Protein AF-B8M3C9-F1 (afdb_monomer_lite)

Organism: Talaromyces stipitatus (strain ATCC 10500 / CBS 375.48 / QM 6759 / NRRL 1006) (NCBI:txid441959)

Foldseek 3Di:
DDDDDDDPPPPPPPDPVVDDVVVVLVVLVPDALLVLVVQLPPDPSSVVRRDNALVSVVVNQVVCVVQVHDHDPDPQQDRHDPVSNCDPVVVVVSVCVVVQQQFDDDDPGTDRGGDGGPDPPVDDPVRVVVVVVVVVVVVVVVVVVVVVVVVVVVVVVVVD

pLDDT: mean 78.45, std 16.68, range [39.38, 96.88]

Radius of gyration: 28.76 Å; chains: 1; bounding box: 36×75×92 Å

Sequence (160 aa):
MDSTNSNPNTRHELTLMNLPTELHIHIASYLDYPDALALKHTNRHFYAIVYTGVYLKVSWLLSRFEHKLECPRNEDCSLRTDASFCNKTVRKIMERRRRHLECRPGDGGCTVVLGASCRKEVVPRWLRKELRGWRDEVLIYGLLLVFWTLVWHAVRMYVR

Structure (mmCIF, N/CA/C/O backbone):
data_AF-B8M3C9-F1
#
_entry.id   AF-B8M3C9-F1
#
loop_
_atom_site.group_PDB
_atom_site.id
_atom_site.type_symbol
_atom_site.label_atom_id
_atom_site.label_alt_id
_atom_site.label_comp_id
_atom_site.label_asym_id
_atom_site.label_entity_id
_atom_site.label_seq_id
_atom_site.pdbx_PDB_ins_code
_atom_site.Cartn_x
_atom_site.Cartn_y
_atom_site.Cartn_z
_atom_site.occupancy
_atom_site.B_iso_or_equiv
_atom_site.auth_seq_id
_atom_site.auth_comp_id
_atom_site.auth_asym_id
_atom_site.auth_atom_id
_atom_site.pdbx_PDB_model_num
ATOM 1 N N . MET A 1 1 ? 10.771 -57.191 -20.243 1.00 43.97 1 MET A N 1
ATOM 2 C CA . MET A 1 1 ? 10.283 -57.152 -18.854 1.00 43.97 1 MET A CA 1
ATOM 3 C C . MET A 1 1 ? 11.010 -56.011 -18.182 1.00 43.97 1 MET A C 1
ATOM 5 O O . MET A 1 1 ? 12.170 -56.184 -17.864 1.00 43.97 1 MET A O 1
ATOM 9 N N . ASP A 1 2 ? 10.366 -54.854 -18.078 1.00 39.38 2 ASP A N 1
ATOM 10 C CA . ASP A 1 2 ? 10.610 -53.924 -16.978 1.00 39.38 2 ASP A CA 1
ATOM 11 C C . ASP A 1 2 ? 9.305 -53.176 -16.733 1.00 39.38 2 ASP A C 1
ATOM 13 O O . ASP A 1 2 ? 8.687 -52.618 -17.642 1.00 39.38 2 ASP A O 1
ATOM 17 N N . SER A 1 3 ? 8.817 -53.354 -15.515 1.00 43.28 3 SER A N 1
ATOM 18 C CA . SER A 1 3 ? 7.442 -53.128 -15.109 1.00 43.28 3 SER A CA 1
ATOM 19 C C . SER A 1 3 ? 7.212 -51.668 -14.728 1.00 43.28 3 SER A C 1
ATOM 21 O O . SER A 1 3 ? 8.024 -51.028 -14.068 1.00 43.28 3 SER A O 1
ATOM 23 N N . THR A 1 4 ? 6.048 -51.170 -15.128 1.00 60.47 4 THR A N 1
ATOM 24 C CA . THR A 1 4 ? 5.436 -49.887 -14.776 1.00 60.47 4 THR A CA 1
ATOM 25 C C . THR A 1 4 ? 5.486 -49.569 -13.279 1.00 60.47 4 THR A C 1
ATOM 27 O O . THR A 1 4 ? 5.003 -50.367 -12.476 1.00 60.47 4 THR A O 1
ATOM 30 N N . ASN A 1 5 ? 5.919 -48.360 -12.906 1.00 52.34 5 ASN A N 1
ATOM 31 C CA . ASN A 1 5 ? 5.491 -47.752 -11.642 1.00 52.34 5 ASN A CA 1
ATOM 32 C C . ASN A 1 5 ? 5.444 -46.213 -11.715 1.00 52.34 5 ASN A C 1
ATOM 34 O O . ASN A 1 5 ? 6.245 -45.516 -11.098 1.00 52.34 5 ASN A O 1
ATOM 38 N N . SER A 1 6 ? 4.506 -45.664 -12.491 1.00 51.84 6 SER A N 1
ATOM 39 C CA . SER A 1 6 ? 4.130 -44.247 -12.405 1.00 51.84 6 SER A CA 1
ATOM 40 C C . SER A 1 6 ? 2.789 -44.136 -11.679 1.00 51.84 6 SER A C 1
ATOM 42 O O . SER A 1 6 ? 1.722 -44.279 -12.275 1.00 51.84 6 SER A O 1
ATOM 44 N N . ASN A 1 7 ? 2.864 -43.932 -10.367 1.00 56.38 7 ASN A N 1
ATOM 45 C CA . ASN A 1 7 ? 1.734 -43.648 -9.487 1.00 56.38 7 ASN A CA 1
ATOM 46 C C . ASN A 1 7 ? 0.954 -42.407 -9.997 1.00 56.38 7 ASN A C 1
ATOM 48 O O . ASN A 1 7 ? 1.551 -41.333 -10.078 1.00 56.38 7 ASN A O 1
ATOM 52 N N . PRO A 1 8 ? -0.347 -42.495 -10.339 1.00 57.09 8 PRO A N 1
ATOM 53 C CA . PRO A 1 8 ? -1.080 -41.418 -11.017 1.00 57.09 8 PRO A CA 1
ATOM 54 C C . PRO A 1 8 ? -1.602 -40.313 -10.075 1.00 57.09 8 PRO A C 1
ATOM 56 O O . PRO A 1 8 ? -2.573 -39.636 -10.402 1.00 57.09 8 PRO A O 1
ATOM 59 N N . ASN A 1 9 ? -0.996 -40.112 -8.899 1.00 55.47 9 ASN A N 1
ATOM 60 C CA . ASN A 1 9 ? -1.501 -39.173 -7.888 1.00 55.47 9 ASN A CA 1
ATOM 61 C C . ASN A 1 9 ? -0.503 -38.077 -7.477 1.00 55.47 9 ASN A C 1
ATOM 63 O O . ASN A 1 9 ? -0.477 -37.641 -6.329 1.00 55.47 9 ASN A O 1
ATOM 67 N N . THR A 1 10 ? 0.311 -37.590 -8.409 1.00 59.38 10 THR A N 1
ATOM 68 C CA . THR A 1 10 ? 0.948 -36.275 -8.278 1.00 59.38 10 THR A CA 1
ATOM 69 C C . THR A 1 10 ? -0.007 -35.228 -8.836 1.00 59.38 10 THR A C 1
ATOM 71 O O . THR A 1 10 ? 0.068 -34.835 -9.998 1.00 59.38 10 THR A O 1
ATOM 74 N N . ARG A 1 11 ? -0.937 -34.751 -7.999 1.00 62.34 11 ARG A N 1
ATOM 75 C CA . ARG A 1 11 ? -1.561 -33.447 -8.246 1.00 62.34 11 ARG A CA 1
ATOM 76 C C . ARG A 1 11 ? -0.414 -32.446 -8.271 1.00 62.34 11 ARG A C 1
ATOM 78 O O . ARG A 1 11 ? 0.135 -32.138 -7.218 1.00 62.34 11 ARG A O 1
ATOM 85 N N . HIS A 1 12 ? 0.004 -32.011 -9.457 1.00 65.25 12 HIS A N 1
ATOM 86 C CA . HIS A 1 12 ? 0.940 -30.904 -9.572 1.00 65.25 12 HIS A CA 1
ATOM 87 C C . HIS A 1 12 ? 0.336 -29.745 -8.781 1.00 65.25 12 HIS A C 1
ATOM 89 O O . HIS A 1 12 ? -0.722 -29.235 -9.149 1.00 65.25 12 HIS A O 1
ATOM 95 N N . GLU A 1 13 ? 0.960 -29.383 -7.661 1.00 74.50 13 GLU A N 1
ATOM 96 C CA . GLU A 1 13 ? 0.559 -28.206 -6.908 1.00 74.50 13 GLU A CA 1
ATOM 97 C C . GLU A 1 13 ? 0.738 -27.008 -7.839 1.00 74.50 13 GLU A C 1
ATOM 99 O O . GLU A 1 13 ? 1.852 -26.588 -8.166 1.00 74.50 13 GLU A O 1
ATOM 104 N N . LEU A 1 14 ? -0.384 -26.510 -8.354 1.00 82.69 14 LEU A N 1
ATOM 105 C CA . LEU A 1 14 ? -0.446 -25.322 -9.187 1.00 82.69 14 LEU A CA 1
ATOM 106 C C . LEU A 1 14 ? -0.131 -24.124 -8.293 1.00 82.69 14 LEU A C 1
ATOM 108 O O . LEU A 1 14 ? -1.016 -23.507 -7.705 1.00 82.69 14 LEU A O 1
ATOM 112 N N . THR A 1 15 ? 1.156 -23.836 -8.139 1.00 87.25 15 THR A N 1
ATOM 113 C CA . THR A 1 15 ? 1.622 -22.645 -7.434 1.00 87.25 15 THR A CA 1
ATOM 114 C C . THR A 1 15 ? 1.663 -21.459 -8.386 1.00 87.25 15 THR A C 1
ATOM 116 O O . THR A 1 15 ? 1.887 -21.621 -9.586 1.00 87.25 15 THR A O 1
ATOM 119 N N 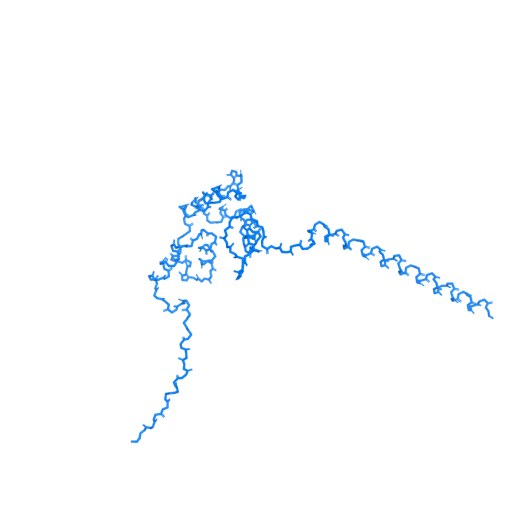. LEU A 1 16 ? 1.500 -20.249 -7.840 1.00 90.00 16 LEU A N 1
ATOM 120 C CA . LEU A 1 16 ? 1.619 -19.010 -8.612 1.00 90.00 16 LEU A CA 1
ATOM 121 C C . LEU A 1 16 ? 2.938 -18.972 -9.400 1.00 90.00 16 LEU A C 1
ATOM 123 O O . LEU A 1 16 ? 2.941 -18.618 -10.566 1.00 90.00 16 LEU A O 1
ATOM 127 N N . MET A 1 17 ? 4.033 -19.437 -8.795 1.00 92.44 17 MET A N 1
ATOM 128 C CA . MET A 1 17 ? 5.374 -19.416 -9.390 1.00 92.44 17 MET A CA 1
ATOM 129 C C . MET A 1 17 ? 5.537 -20.322 -10.617 1.00 92.44 17 MET A C 1
ATOM 131 O O . MET A 1 17 ? 6.493 -20.135 -11.366 1.00 92.44 17 MET A O 1
ATOM 135 N N . ASN A 1 18 ? 4.626 -21.274 -10.839 1.00 91.75 18 ASN A N 1
ATOM 136 C CA . ASN A 1 18 ? 4.640 -22.126 -12.029 1.00 91.75 18 ASN A CA 1
ATOM 137 C C . ASN A 1 18 ? 4.066 -21.413 -13.266 1.00 91.75 18 ASN A C 1
ATOM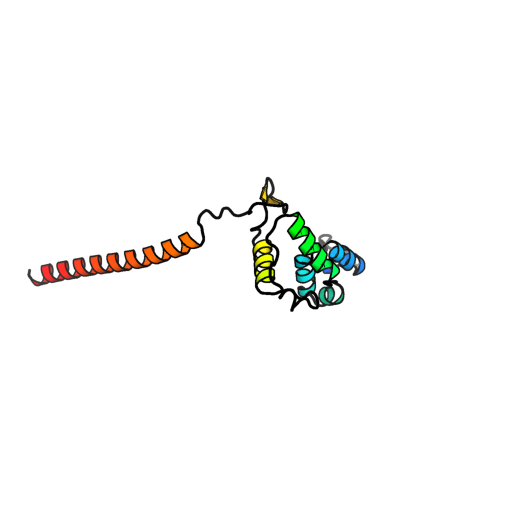 139 O O . ASN A 1 18 ? 4.151 -21.952 -14.369 1.00 91.75 18 ASN A O 1
ATOM 143 N N . LEU A 1 19 ? 3.470 -20.223 -13.105 1.00 92.81 19 LEU A N 1
ATOM 144 C CA . LEU A 1 19 ? 2.979 -19.437 -14.230 1.00 92.81 19 LEU A CA 1
ATOM 145 C C . LEU A 1 19 ? 4.143 -18.757 -14.977 1.00 92.81 19 LEU A C 1
ATOM 147 O O . LEU A 1 19 ? 5.124 -18.325 -14.365 1.00 92.81 19 LEU A O 1
ATOM 151 N N . PRO A 1 20 ? 4.033 -18.592 -16.306 1.00 94.81 20 PRO A N 1
ATOM 152 C CA . PRO A 1 20 ? 4.972 -17.782 -17.068 1.00 94.81 20 PRO A CA 1
ATOM 153 C C . PRO A 1 20 ? 4.953 -16.317 -16.613 1.00 94.81 20 PRO A C 1
ATOM 155 O O . PRO A 1 20 ? 3.941 -15.783 -16.153 1.00 94.81 20 PRO A O 1
ATOM 158 N N . THR A 1 21 ? 6.085 -15.633 -16.791 1.00 95.31 21 THR A N 1
ATOM 159 C CA . THR A 1 21 ? 6.269 -14.224 -16.405 1.00 95.31 21 THR A CA 1
ATOM 160 C C . THR A 1 21 ? 5.243 -13.285 -17.040 1.00 95.31 21 THR A C 1
ATOM 162 O O . THR A 1 21 ? 4.834 -12.324 -16.396 1.00 95.31 21 THR A O 1
ATOM 165 N N . GLU A 1 22 ? 4.766 -13.570 -18.252 1.00 96.88 22 GLU A N 1
ATOM 166 C CA . GLU A 1 22 ? 3.707 -12.777 -18.890 1.00 96.88 22 GLU A CA 1
ATOM 167 C C . GLU A 1 22 ? 2.414 -12.782 -18.075 1.00 96.88 22 GLU A C 1
ATOM 169 O O . GLU A 1 22 ? 1.823 -11.727 -17.849 1.00 96.88 22 GLU A O 1
ATOM 174 N N . LEU A 1 23 ? 2.016 -13.944 -17.548 1.00 96.00 23 LEU A N 1
ATOM 175 C CA . LEU A 1 23 ? 0.842 -14.032 -16.685 1.00 96.00 23 LEU A CA 1
ATOM 176 C C . LEU A 1 23 ? 1.088 -13.349 -15.341 1.00 96.00 23 LEU A C 1
ATOM 178 O O . LEU A 1 23 ? 0.179 -12.723 -14.810 1.00 96.00 23 LEU A O 1
ATOM 182 N N . HIS A 1 24 ? 2.310 -13.391 -14.810 1.00 96.12 24 HIS A N 1
ATOM 183 C CA . HIS A 1 24 ? 2.657 -12.617 -13.618 1.00 96.12 24 HIS A CA 1
ATOM 184 C C . HIS A 1 24 ? 2.507 -11.105 -13.829 1.00 96.12 24 HIS A C 1
ATOM 186 O O . HIS A 1 24 ? 1.951 -10.421 -12.970 1.00 96.12 24 HIS A O 1
ATOM 192 N N . ILE A 1 25 ? 2.976 -10.587 -14.968 1.00 95.69 25 ILE A N 1
ATOM 193 C CA . ILE A 1 25 ? 2.840 -9.170 -15.337 1.00 95.69 25 ILE A CA 1
ATOM 194 C C . ILE A 1 25 ? 1.365 -8.819 -15.530 1.00 95.69 25 ILE A C 1
ATOM 196 O O . ILE A 1 25 ? 0.904 -7.800 -15.019 1.00 95.69 25 ILE A O 1
ATOM 200 N N . HIS A 1 26 ? 0.621 -9.686 -16.217 1.00 96.12 26 HIS A N 1
ATOM 201 C CA . HIS A 1 26 ? -0.807 -9.513 -16.426 1.00 96.12 26 HIS A CA 1
ATOM 202 C C . HIS A 1 26 ? -1.559 -9.485 -15.095 1.00 96.12 26 HIS A C 1
ATOM 204 O O . HIS A 1 26 ? -2.335 -8.578 -14.869 1.00 96.12 26 HIS A O 1
ATOM 210 N N . ILE A 1 27 ? -1.297 -10.403 -14.162 1.00 95.25 27 ILE A N 1
ATOM 211 C CA . ILE A 1 27 ? -1.918 -10.380 -12.827 1.00 95.25 27 ILE A CA 1
ATOM 212 C C . ILE A 1 27 ? -1.571 -9.082 -12.090 1.00 95.25 27 ILE A C 1
ATOM 214 O O . ILE A 1 27 ? -2.450 -8.455 -11.503 1.00 95.25 27 ILE A O 1
ATOM 218 N N . ALA A 1 28 ? -0.306 -8.655 -12.141 1.00 95.31 28 ALA A N 1
ATOM 219 C CA . ALA A 1 28 ? 0.146 -7.445 -11.467 1.00 95.31 28 ALA A CA 1
ATOM 220 C C . ALA A 1 28 ? -0.522 -6.163 -11.996 1.00 95.31 28 ALA A C 1
ATOM 222 O O . ALA A 1 28 ? -0.660 -5.211 -11.230 1.00 95.31 28 ALA A O 1
ATOM 223 N N . SER A 1 29 ? -0.961 -6.126 -13.261 1.00 94.00 29 SER A N 1
ATOM 224 C CA . SER A 1 29 ? -1.615 -4.945 -13.843 1.00 94.00 29 SER A CA 1
ATOM 225 C C . SER A 1 29 ? -3.035 -4.701 -13.319 1.00 94.00 29 SER A C 1
ATOM 227 O O . SER A 1 29 ? -3.504 -3.566 -13.369 1.00 94.00 29 SER A O 1
ATOM 229 N N . TYR A 1 30 ? -3.698 -5.724 -12.768 1.00 94.44 30 TYR A N 1
ATOM 230 C CA . TYR A 1 30 ? -5.027 -5.598 -12.152 1.00 94.44 30 TYR A CA 1
ATOM 231 C C . TYR A 1 30 ? -4.981 -5.235 -10.664 1.00 94.44 30 TYR A C 1
ATOM 233 O O . TYR A 1 30 ? -6.030 -5.060 -10.046 1.00 94.44 30 TYR A O 1
ATOM 241 N N . LEU A 1 31 ? -3.794 -5.162 -10.057 1.00 93.56 31 LEU A N 1
ATOM 242 C CA . LEU A 1 31 ? -3.664 -4.898 -8.628 1.00 93.56 31 LEU A CA 1
ATOM 243 C C . LEU A 1 31 ? -3.624 -3.399 -8.340 1.00 93.56 31 LEU A C 1
ATOM 245 O O . LEU A 1 31 ? -2.804 -2.674 -8.897 1.00 93.56 31 LEU A O 1
ATOM 249 N N . ASP A 1 32 ? -4.428 -2.956 -7.372 1.00 91.62 32 ASP A N 1
ATOM 250 C CA . ASP A 1 32 ? -4.301 -1.618 -6.795 1.00 91.62 32 ASP A CA 1
ATOM 251 C C . ASP A 1 32 ? -2.917 -1.432 -6.149 1.00 91.62 32 ASP A C 1
ATOM 253 O O . ASP A 1 32 ? -2.302 -2.384 -5.660 1.00 91.62 32 ASP A O 1
ATOM 257 N N . TYR A 1 33 ? -2.470 -0.178 -6.020 1.00 93.56 33 TYR A N 1
ATOM 258 C CA . TYR A 1 33 ? -1.198 0.179 -5.377 1.00 93.56 33 TYR A CA 1
ATOM 259 C C . TYR A 1 33 ? -0.830 -0.623 -4.109 1.00 93.56 33 TYR A C 1
ATOM 261 O O . TYR A 1 33 ? 0.279 -1.162 -4.068 1.00 93.56 33 TYR A O 1
ATOM 269 N N . PRO A 1 34 ? -1.681 -0.723 -3.064 1.00 92.25 34 PRO A N 1
ATOM 270 C CA . PRO A 1 34 ? -1.321 -1.450 -1.849 1.00 92.25 34 PRO A CA 1
ATOM 271 C C . PRO A 1 34 ? -1.057 -2.942 -2.080 1.00 92.25 34 PRO A C 1
ATOM 273 O O . PRO A 1 34 ? -0.183 -3.503 -1.417 1.00 92.25 34 PRO A O 1
ATOM 276 N N . ASP A 1 35 ? -1.781 -3.563 -3.008 1.00 92.25 35 ASP A N 1
ATOM 277 C CA . ASP A 1 35 ? -1.707 -4.998 -3.279 1.00 92.25 35 ASP A CA 1
ATOM 278 C C . ASP A 1 35 ? -0.546 -5.301 -4.240 1.00 92.25 35 ASP A C 1
ATOM 280 O O . ASP A 1 35 ? 0.222 -6.235 -4.010 1.00 92.25 35 ASP A O 1
ATOM 284 N N . ALA A 1 36 ? -0.316 -4.435 -5.232 1.00 95.25 36 ALA A N 1
ATOM 285 C CA . ALA A 1 36 ? 0.868 -4.478 -6.087 1.00 95.25 36 ALA A CA 1
ATOM 286 C C . ALA A 1 36 ? 2.160 -4.282 -5.276 1.00 95.25 36 ALA A C 1
ATOM 288 O O . ALA A 1 36 ? 3.125 -5.027 -5.444 1.00 95.25 36 ALA A O 1
ATOM 289 N N . LEU A 1 37 ? 2.181 -3.324 -4.341 1.00 95.06 37 LEU A N 1
ATOM 290 C CA . LEU A 1 37 ? 3.326 -3.117 -3.453 1.00 95.06 37 LEU A CA 1
ATOM 291 C C . LEU A 1 37 ? 3.559 -4.327 -2.541 1.00 95.06 37 LEU A C 1
ATOM 293 O O . LEU A 1 37 ? 4.707 -4.708 -2.316 1.00 95.06 37 LEU A O 1
ATOM 297 N N . ALA A 1 38 ? 2.493 -4.951 -2.033 1.00 93.75 38 ALA A N 1
ATOM 298 C CA . ALA A 1 38 ? 2.615 -6.183 -1.264 1.00 93.75 38 ALA A CA 1
ATOM 299 C C . ALA A 1 38 ? 3.234 -7.301 -2.115 1.00 93.75 38 ALA A C 1
ATOM 301 O O . ALA A 1 38 ? 4.230 -7.882 -1.688 1.00 93.75 38 ALA A O 1
ATOM 302 N N . LEU A 1 39 ? 2.717 -7.534 -3.332 1.00 94.75 39 LEU A N 1
ATOM 303 C CA . LEU A 1 39 ? 3.234 -8.536 -4.270 1.00 94.75 39 LEU A CA 1
ATOM 304 C C . LEU A 1 39 ? 4.717 -8.305 -4.580 1.00 94.75 39 LEU A C 1
ATOM 306 O O . LEU A 1 39 ? 5.521 -9.231 -4.471 1.00 94.75 39 LEU A O 1
ATOM 310 N N . LYS A 1 40 ? 5.093 -7.055 -4.869 1.00 95.38 40 LYS A N 1
ATOM 311 C CA . LYS A 1 40 ? 6.477 -6.631 -5.117 1.00 95.38 40 LYS A CA 1
ATOM 312 C C . LYS A 1 40 ? 7.430 -7.039 -3.987 1.00 95.38 40 LYS A C 1
ATOM 314 O O . LYS A 1 40 ? 8.565 -7.415 -4.254 1.00 95.38 40 LYS A O 1
ATOM 319 N N . HIS A 1 41 ? 6.977 -6.998 -2.733 1.00 94.69 41 HIS A N 1
ATOM 320 C CA . HIS A 1 41 ? 7.784 -7.346 -1.560 1.00 94.69 41 HIS A CA 1
ATOM 321 C C . HIS A 1 41 ? 7.696 -8.821 -1.126 1.00 94.69 41 HIS A C 1
ATOM 323 O O . HIS A 1 41 ? 8.317 -9.183 -0.129 1.00 94.69 41 HIS A O 1
ATOM 329 N N . THR A 1 42 ? 6.976 -9.685 -1.850 1.00 94.44 42 THR A N 1
ATOM 330 C CA . THR A 1 42 ? 6.903 -11.124 -1.517 1.00 94.44 42 THR A CA 1
ATOM 331 C C . THR A 1 42 ? 8.128 -11.919 -1.972 1.00 94.44 42 THR A C 1
ATOM 333 O O . THR A 1 42 ? 8.578 -12.814 -1.263 1.00 94.44 42 THR A O 1
ATOM 336 N N . ASN A 1 43 ? 8.670 -11.611 -3.154 1.00 93.75 43 ASN A N 1
ATOM 337 C CA . ASN A 1 43 ? 9.772 -12.340 -3.783 1.00 93.75 43 ASN A CA 1
ATOM 338 C C . ASN A 1 43 ? 10.587 -11.391 -4.678 1.00 93.75 43 ASN A C 1
ATOM 340 O O . ASN A 1 43 ? 10.046 -10.454 -5.262 1.00 93.75 43 ASN A O 1
ATOM 344 N N . ARG A 1 44 ? 11.879 -11.682 -4.854 1.00 95.69 44 ARG A N 1
ATOM 345 C CA . ARG A 1 44 ? 12.786 -11.005 -5.788 1.00 95.69 44 ARG A CA 1
ATOM 346 C C . ARG A 1 44 ? 12.268 -10.984 -7.230 1.00 95.69 44 ARG A C 1
ATOM 348 O O . ARG A 1 44 ? 12.468 -9.980 -7.904 1.00 95.69 44 ARG A O 1
ATOM 355 N N . HIS A 1 45 ? 11.614 -12.056 -7.694 1.00 95.56 45 HIS A N 1
ATOM 356 C CA . HIS A 1 45 ? 11.013 -12.103 -9.038 1.00 95.56 45 HIS A CA 1
ATOM 357 C C . HIS A 1 45 ? 9.990 -10.977 -9.222 1.00 95.56 45 HIS A C 1
ATOM 359 O O . HIS A 1 45 ? 10.160 -10.113 -10.078 1.00 95.56 45 HIS A O 1
ATOM 365 N N . PHE A 1 46 ? 8.992 -10.917 -8.336 1.00 96.62 46 PHE A N 1
ATOM 366 C CA . PHE A 1 46 ? 7.978 -9.862 -8.342 1.00 96.62 46 PHE A CA 1
ATOM 367 C C . PHE A 1 46 ? 8.566 -8.477 -8.080 1.00 96.62 46 PHE A C 1
ATOM 369 O O . PHE A 1 46 ? 8.107 -7.504 -8.670 1.00 96.62 46 PHE A O 1
ATOM 376 N N . TYR A 1 47 ? 9.616 -8.377 -7.264 1.00 95.62 47 TYR A N 1
ATOM 377 C CA . TYR A 1 47 ? 10.301 -7.109 -7.030 1.00 95.62 47 TYR A CA 1
ATOM 378 C C . TYR A 1 47 ? 10.826 -6.470 -8.325 1.00 95.62 47 TYR A C 1
ATOM 380 O O . TYR A 1 47 ? 10.800 -5.246 -8.457 1.00 95.62 47 TYR A O 1
ATOM 388 N N . ALA A 1 48 ? 11.290 -7.292 -9.273 1.00 95.31 48 ALA A N 1
ATOM 389 C CA . ALA A 1 48 ? 11.846 -6.832 -10.542 1.00 95.31 48 ALA A CA 1
ATOM 390 C C . ALA A 1 48 ? 10.777 -6.484 -11.591 1.00 95.31 48 ALA A C 1
ATOM 392 O O . ALA A 1 48 ? 10.999 -5.580 -12.392 1.00 95.31 48 ALA A O 1
ATOM 393 N N . ILE A 1 49 ? 9.636 -7.185 -11.597 1.00 95.81 49 ILE A N 1
ATOM 394 C CA . ILE A 1 49 ? 8.623 -7.051 -12.661 1.00 95.81 49 ILE A CA 1
ATOM 395 C C . ILE A 1 49 ? 7.414 -6.188 -12.278 1.00 95.81 49 ILE A C 1
ATOM 397 O O . ILE A 1 49 ? 6.754 -5.642 -13.158 1.00 95.81 49 ILE A O 1
ATOM 401 N N . VAL A 1 50 ? 7.086 -6.065 -10.987 1.00 95.88 50 VAL A N 1
ATOM 402 C CA . VAL A 1 50 ? 5.870 -5.364 -10.551 1.00 95.88 50 VAL A CA 1
ATOM 403 C C . VAL A 1 50 ? 6.097 -3.855 -10.541 1.00 95.88 50 VAL A C 1
ATOM 405 O O . VAL A 1 50 ? 6.946 -3.328 -9.817 1.00 95.88 50 VAL A O 1
ATOM 408 N N . TYR A 1 51 ? 5.278 -3.144 -11.313 1.00 92.81 51 TYR A N 1
ATOM 409 C CA . TYR A 1 51 ? 5.322 -1.691 -11.407 1.00 92.81 51 TYR A CA 1
ATOM 410 C C . TYR A 1 51 ? 4.458 -1.023 -10.327 1.00 92.81 51 TYR A C 1
ATOM 412 O O . TYR A 1 51 ? 3.240 -1.159 -10.308 1.00 92.81 51 TYR A O 1
ATOM 420 N N . THR A 1 52 ? 5.088 -0.234 -9.455 1.00 93.75 52 THR A N 1
ATOM 421 C CA . THR A 1 52 ? 4.434 0.565 -8.396 1.00 93.75 52 THR A CA 1
ATOM 422 C C . THR A 1 52 ? 4.657 2.066 -8.599 1.00 93.75 52 THR A C 1
ATOM 424 O O . THR A 1 52 ? 4.905 2.821 -7.658 1.00 93.75 52 THR A O 1
ATOM 427 N N . GLY A 1 53 ? 4.635 2.524 -9.851 1.00 92.00 53 GLY A N 1
ATOM 428 C CA . GLY A 1 53 ? 4.916 3.921 -10.170 1.00 92.00 53 GLY A CA 1
ATOM 429 C C . GLY A 1 53 ? 3.788 4.897 -9.828 1.00 92.00 53 GLY A C 1
ATOM 430 O O . GLY A 1 53 ? 2.778 4.562 -9.207 1.00 92.00 53 GLY A O 1
ATOM 431 N N . VAL A 1 54 ? 3.978 6.146 -10.257 1.00 92.50 54 VAL A N 1
ATOM 432 C CA . VAL A 1 54 ? 3.103 7.282 -9.921 1.00 92.50 54 VAL A CA 1
ATOM 433 C C . VAL A 1 54 ? 1.658 7.051 -10.363 1.00 92.50 54 VAL A C 1
ATOM 435 O O . VAL A 1 54 ? 0.746 7.324 -9.589 1.00 92.50 54 VAL A O 1
ATOM 438 N N . TYR A 1 55 ? 1.444 6.500 -11.561 1.00 92.19 55 TYR A N 1
ATOM 439 C CA . TYR A 1 55 ? 0.101 6.243 -12.088 1.00 92.19 55 TYR A CA 1
ATOM 440 C C . TYR A 1 55 ? -0.736 5.366 -11.146 1.00 92.19 55 TYR A C 1
ATOM 442 O O . TYR A 1 55 ? -1.890 5.679 -10.854 1.00 92.19 55 TYR A O 1
ATOM 450 N N . LEU A 1 56 ? -0.129 4.311 -10.597 1.00 94.00 56 LEU A N 1
ATOM 451 C CA . LEU A 1 56 ? -0.813 3.391 -9.693 1.00 94.00 56 LEU A CA 1
ATOM 452 C C . LEU A 1 56 ? -1.138 4.048 -8.341 1.00 94.00 56 LEU A C 1
ATOM 454 O O . LEU A 1 56 ? -2.198 3.826 -7.764 1.00 94.00 56 LEU A O 1
ATOM 458 N N . LYS A 1 57 ? -0.246 4.915 -7.848 1.00 93.25 57 LYS A N 1
ATOM 459 C CA . LYS A 1 57 ? -0.466 5.696 -6.619 1.00 93.25 57 LYS A CA 1
ATOM 460 C C . LYS A 1 57 ? -1.615 6.686 -6.780 1.00 93.25 57 LYS A C 1
ATOM 462 O O . LYS A 1 57 ? -2.461 6.791 -5.898 1.00 93.25 57 LYS A O 1
ATOM 467 N N . VAL A 1 58 ? -1.638 7.408 -7.900 1.00 91.81 58 VAL A N 1
ATOM 468 C CA . VAL A 1 58 ? -2.656 8.424 -8.190 1.00 91.81 58 VAL A CA 1
ATOM 469 C C . VAL A 1 58 ? -4.017 7.778 -8.426 1.00 91.81 58 VAL A C 1
ATOM 471 O O . VAL A 1 58 ? -4.984 8.202 -7.804 1.00 91.81 58 VAL A O 1
ATOM 474 N N . SER A 1 59 ? -4.096 6.727 -9.247 1.00 92.75 59 SER A N 1
ATOM 475 C CA . SER A 1 59 ? -5.347 5.981 -9.469 1.00 92.75 59 SER A CA 1
ATOM 476 C C . SER A 1 59 ? -5.917 5.418 -8.166 1.00 92.75 59 SER A C 1
ATOM 478 O O . SER A 1 59 ? -7.111 5.555 -7.908 1.00 92.75 59 SER A O 1
ATOM 480 N N . TRP A 1 60 ? -5.068 4.890 -7.280 1.00 91.06 60 TRP A N 1
ATOM 481 C CA . TRP A 1 60 ? -5.493 4.451 -5.952 1.00 91.06 60 TRP A CA 1
ATOM 482 C C . TRP A 1 60 ? -6.044 5.597 -5.086 1.00 91.06 60 TRP A C 1
ATOM 484 O O . TRP A 1 60 ? -7.077 5.434 -4.435 1.00 91.06 60 TRP A O 1
ATOM 494 N N . LEU A 1 61 ? -5.391 6.766 -5.074 1.00 90.62 61 LEU A N 1
ATOM 495 C CA . LEU A 1 61 ? -5.879 7.941 -4.339 1.00 90.62 61 LEU A CA 1
ATOM 496 C C . LEU A 1 61 ? -7.206 8.471 -4.899 1.00 90.62 61 LEU A C 1
ATOM 498 O O . LEU A 1 61 ? -8.098 8.795 -4.116 1.00 90.62 61 LEU A O 1
ATOM 502 N N . LEU A 1 62 ? -7.341 8.526 -6.227 1.00 90.62 62 LEU A N 1
ATOM 503 C CA . LEU A 1 62 ? -8.573 8.920 -6.914 1.00 90.62 62 LEU A CA 1
ATOM 504 C C . LEU A 1 62 ? -9.717 7.972 -6.562 1.00 90.62 62 LEU A C 1
ATOM 506 O O . LEU A 1 62 ? -10.748 8.428 -6.077 1.00 90.62 62 LEU A O 1
ATOM 510 N N . SER A 1 63 ? -9.486 6.662 -6.675 1.00 88.75 63 SER A N 1
ATOM 511 C CA . SER A 1 63 ? -10.455 5.646 -6.265 1.00 88.75 63 SER A CA 1
ATOM 512 C C . SER A 1 63 ? -10.880 5.849 -4.810 1.00 88.75 63 SER A C 1
ATOM 514 O O . SER A 1 63 ? -12.068 5.852 -4.511 1.00 88.75 63 SER A O 1
ATOM 516 N N . ARG A 1 64 ? -9.957 6.108 -3.873 1.00 86.38 64 ARG A N 1
ATOM 517 C CA . ARG A 1 64 ? -10.342 6.389 -2.474 1.00 86.38 64 ARG A CA 1
ATOM 518 C C . ARG A 1 64 ? -11.202 7.645 -2.320 1.00 86.38 64 ARG A C 1
ATOM 520 O O . ARG A 1 64 ? -12.108 7.637 -1.484 1.00 86.38 64 ARG A O 1
ATOM 527 N N . PHE A 1 65 ? -10.923 8.692 -3.092 1.00 86.62 65 PHE A N 1
ATOM 528 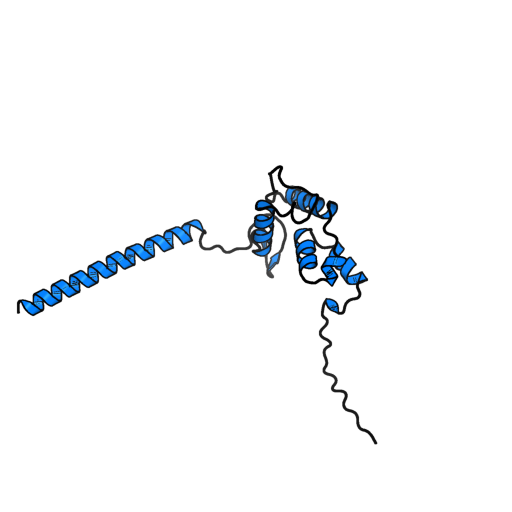C CA . PHE A 1 65 ? -11.678 9.941 -3.063 1.00 86.62 65 PHE A CA 1
ATOM 529 C C . PHE A 1 65 ? -13.103 9.759 -3.596 1.00 86.62 65 PHE A C 1
ATOM 531 O O . PHE A 1 65 ? -14.060 10.128 -2.912 1.00 86.62 65 PHE A O 1
ATOM 538 N N . GLU A 1 66 ? -13.250 9.122 -4.760 1.00 86.50 66 GLU A N 1
ATOM 539 C CA . GLU A 1 66 ? -14.549 8.734 -5.333 1.00 86.50 66 GLU A CA 1
ATOM 540 C C . GLU A 1 66 ? -15.357 7.913 -4.333 1.00 86.50 66 GLU A C 1
ATOM 542 O O . GLU A 1 66 ? -16.559 8.108 -4.139 1.00 86.50 66 GLU A O 1
ATOM 547 N N . HIS A 1 67 ? -14.646 7.045 -3.620 1.00 79.88 67 HIS A N 1
ATOM 548 C CA . HIS A 1 67 ? -15.226 6.154 -2.652 1.00 79.88 67 HIS A CA 1
ATOM 549 C C . HIS A 1 67 ? -15.511 6.774 -1.271 1.00 79.88 67 HIS A C 1
ATOM 551 O O . HIS A 1 67 ? -15.915 6.070 -0.343 1.00 79.88 67 HIS A O 1
ATOM 557 N N . LYS A 1 68 ? -15.322 8.090 -1.103 1.00 82.81 68 LYS A N 1
ATOM 558 C CA . LYS A 1 68 ? -15.509 8.812 0.173 1.00 82.81 68 LYS A CA 1
ATOM 559 C C . LYS A 1 68 ? -14.776 8.150 1.351 1.00 82.81 68 LYS A C 1
ATOM 561 O O . LYS A 1 68 ? -15.209 8.241 2.501 1.00 82.81 68 LYS A O 1
ATOM 566 N N . LEU A 1 69 ? -13.670 7.465 1.066 1.00 82.69 69 LEU A N 1
ATOM 567 C CA . LEU A 1 69 ? -12.801 6.880 2.077 1.00 82.69 69 LEU A CA 1
ATOM 568 C C . LEU A 1 69 ? -11.838 7.949 2.599 1.00 82.69 69 LEU A C 1
ATOM 570 O O . LEU A 1 69 ? -11.626 8.991 1.985 1.00 82.69 69 LEU A O 1
ATOM 574 N N . GLU A 1 70 ? -11.211 7.684 3.744 1.00 79.56 70 GLU A N 1
ATOM 575 C CA . GLU A 1 70 ? -10.191 8.594 4.262 1.00 79.56 70 GLU A CA 1
ATOM 576 C C . GLU A 1 70 ? -8.997 8.647 3.299 1.00 79.56 70 GLU A C 1
ATOM 578 O O . GLU A 1 70 ? -8.334 7.626 3.061 1.00 79.56 70 GLU A O 1
ATOM 583 N N . CYS A 1 71 ? -8.736 9.840 2.765 1.00 80.44 71 CYS A N 1
ATOM 584 C CA . CYS A 1 71 ? -7.575 10.149 1.942 1.00 80.44 71 CYS A CA 1
ATOM 585 C C . CYS A 1 71 ? -6.468 10.786 2.799 1.00 80.44 71 CYS A C 1
ATOM 587 O O . CYS A 1 71 ? -6.766 11.560 3.714 1.00 80.44 71 CYS A O 1
ATOM 589 N N . PRO A 1 72 ? -5.185 10.488 2.526 1.00 81.50 72 PRO A N 1
ATOM 590 C CA . PRO A 1 72 ? -4.077 11.161 3.192 1.00 81.50 72 PRO A CA 1
ATOM 591 C C . PRO A 1 72 ? -4.130 12.663 2.869 1.00 81.50 72 PRO A C 1
ATOM 593 O O . PRO A 1 72 ? -3.929 13.063 1.730 1.00 81.50 72 PRO A O 1
ATOM 596 N N . ARG A 1 73 ? -4.439 13.485 3.877 1.00 67.94 73 ARG A N 1
ATOM 597 C CA . ARG A 1 73 ? -4.695 14.931 3.732 1.00 67.94 73 ARG A CA 1
ATOM 598 C C . ARG A 1 73 ? -3.429 15.800 3.775 1.00 67.94 73 ARG A C 1
ATOM 600 O O . ARG A 1 73 ? -3.524 17.006 3.605 1.00 67.94 73 ARG A O 1
ATOM 607 N N . ASN A 1 74 ? -2.272 15.199 4.051 1.00 60.28 74 ASN A N 1
ATOM 608 C CA . ASN A 1 74 ? -1.032 15.923 4.329 1.00 60.28 74 ASN A CA 1
ATOM 609 C C . ASN A 1 74 ? -0.219 16.160 3.052 1.00 60.28 74 ASN A C 1
ATOM 611 O O . ASN A 1 74 ? -0.095 15.260 2.219 1.00 60.28 74 ASN A O 1
ATOM 615 N N . GLU A 1 75 ? 0.429 17.321 2.982 1.00 62.56 75 GLU A N 1
ATOM 616 C CA . GLU A 1 75 ? 1.363 17.727 1.920 1.00 62.56 75 GLU A CA 1
ATOM 617 C C . GLU A 1 75 ? 2.630 16.846 1.849 1.00 62.56 75 GLU A C 1
ATOM 619 O O . GLU A 1 75 ? 3.342 16.843 0.850 1.00 62.56 75 GLU A O 1
ATOM 624 N N . ASP A 1 76 ? 2.877 16.008 2.861 1.00 63.50 76 ASP A N 1
ATOM 625 C CA . ASP A 1 76 ? 4.061 15.139 2.949 1.00 63.50 76 ASP A CA 1
ATOM 626 C C . ASP A 1 76 ? 4.000 13.883 2.057 1.00 63.50 76 ASP A C 1
ATOM 628 O O . ASP A 1 76 ? 4.892 13.029 2.106 1.00 63.50 76 ASP A O 1
ATOM 632 N N . CYS A 1 77 ? 2.923 13.677 1.293 1.00 70.44 77 CYS A N 1
ATOM 633 C CA . CYS A 1 77 ? 2.785 12.491 0.452 1.00 70.44 77 CYS A CA 1
ATOM 634 C C . CYS A 1 77 ? 3.543 12.667 -0.871 1.00 70.44 77 CYS A C 1
ATOM 636 O O . CYS A 1 77 ? 2.984 13.060 -1.892 1.00 70.44 77 CYS A O 1
ATOM 638 N N . SER A 1 78 ? 4.842 12.356 -0.869 1.00 83.69 78 SER A N 1
ATOM 639 C CA . SER A 1 78 ? 5.638 12.407 -2.098 1.00 83.69 78 SER A CA 1
ATOM 640 C C . SER A 1 78 ? 5.423 11.156 -2.952 1.00 83.69 78 SER A C 1
ATOM 642 O O . SER A 1 78 ? 5.752 10.041 -2.541 1.00 83.69 78 SER A O 1
ATOM 644 N N . LEU A 1 79 ? 4.946 11.354 -4.184 1.00 85.69 79 LEU A N 1
ATOM 645 C CA . LEU A 1 79 ? 4.729 10.300 -5.186 1.00 85.69 79 LEU A CA 1
ATOM 646 C C . LEU A 1 79 ? 6.035 9.694 -5.737 1.00 85.69 79 LEU A C 1
ATOM 648 O O . LEU A 1 79 ? 5.994 8.679 -6.436 1.00 85.69 79 LEU A O 1
ATOM 652 N N . ARG A 1 80 ? 7.190 10.297 -5.417 1.00 84.00 80 ARG A N 1
ATOM 653 C CA . ARG A 1 80 ? 8.485 10.019 -6.055 1.00 84.00 80 ARG A CA 1
ATOM 654 C C . ARG A 1 80 ? 8.979 8.592 -5.819 1.00 84.00 80 ARG A C 1
ATOM 656 O O . ARG A 1 80 ? 9.436 7.951 -6.757 1.00 84.00 80 ARG A O 1
ATOM 663 N N . THR A 1 81 ? 8.878 8.079 -4.593 1.00 88.12 81 THR A N 1
ATOM 664 C CA . THR A 1 81 ? 9.270 6.700 -4.254 1.00 88.12 81 THR A CA 1
ATOM 665 C C . THR A 1 81 ? 8.200 6.008 -3.418 1.00 88.12 81 THR A C 1
ATOM 667 O O . THR A 1 81 ? 7.290 6.643 -2.885 1.00 88.12 81 THR A O 1
ATOM 670 N N . ASP A 1 82 ? 8.256 4.680 -3.330 1.00 89.50 82 ASP A N 1
ATOM 671 C CA . ASP A 1 82 ? 7.318 3.907 -2.499 1.00 89.50 82 ASP A CA 1
ATOM 672 C C . ASP A 1 82 ? 7.554 4.175 -1.007 1.00 89.50 82 ASP A C 1
ATOM 674 O O . ASP A 1 82 ? 6.606 4.280 -0.230 1.00 89.50 82 ASP A O 1
ATOM 678 N N . ALA A 1 83 ? 8.817 4.380 -0.617 1.00 87.94 83 ALA A N 1
ATOM 679 C CA . ALA A 1 83 ? 9.201 4.720 0.749 1.00 87.94 83 ALA A CA 1
ATOM 680 C C . ALA A 1 83 ? 8.695 6.109 1.168 1.00 87.94 83 ALA A C 1
ATOM 682 O O . ALA A 1 83 ? 8.194 6.260 2.282 1.00 87.94 83 ALA A O 1
ATOM 683 N N . SER A 1 84 ? 8.785 7.107 0.280 1.00 86.81 84 SER A N 1
ATOM 684 C CA . SER A 1 84 ? 8.285 8.458 0.558 1.00 86.81 84 SER A CA 1
ATOM 685 C C . SER A 1 84 ? 6.759 8.517 0.555 1.00 86.81 84 SER A C 1
ATOM 687 O O . SER A 1 84 ? 6.163 9.225 1.362 1.00 86.81 84 SER A O 1
ATOM 689 N N . PHE A 1 8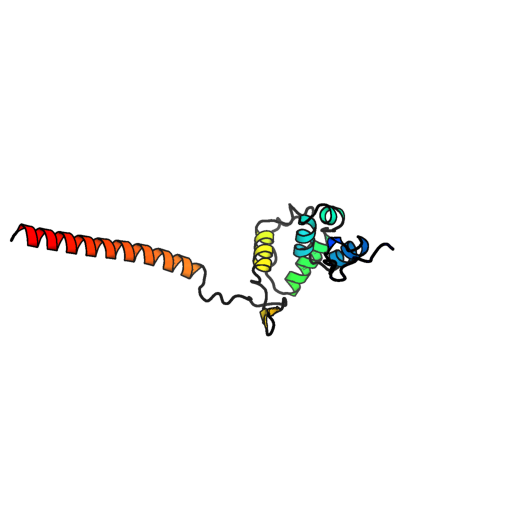5 ? 6.120 7.743 -0.324 1.00 88.81 85 PHE A N 1
ATOM 690 C CA . PHE A 1 85 ? 4.666 7.676 -0.400 1.00 88.81 85 PHE A CA 1
ATOM 691 C C . PHE A 1 85 ? 4.062 6.950 0.812 1.00 88.81 85 PHE A C 1
ATOM 693 O O . PHE A 1 85 ? 3.045 7.381 1.356 1.00 88.81 85 PHE A O 1
ATOM 700 N N . CYS A 1 86 ? 4.706 5.876 1.290 1.00 86.25 86 CYS A N 1
ATOM 701 C CA . CYS A 1 86 ? 4.271 5.079 2.443 1.00 86.25 86 CYS A CA 1
ATOM 702 C C . CYS A 1 86 ? 4.587 5.753 3.798 1.00 86.25 86 CYS A C 1
ATOM 704 O O . CYS A 1 86 ? 5.299 5.219 4.663 1.00 86.25 86 CYS A O 1
ATOM 706 N N . ASN A 1 87 ? 4.014 6.940 4.004 1.00 87.94 87 ASN A N 1
ATOM 707 C CA . ASN A 1 87 ? 4.094 7.684 5.257 1.00 87.94 87 ASN A CA 1
ATOM 708 C C . ASN A 1 87 ? 3.256 7.025 6.380 1.00 87.94 87 ASN A C 1
ATOM 710 O O . ASN A 1 87 ? 2.565 6.022 6.180 1.00 87.94 87 ASN A O 1
ATOM 714 N N . LYS A 1 88 ? 3.301 7.585 7.599 1.00 86.75 88 LYS A N 1
ATOM 715 C CA . LYS A 1 88 ? 2.554 7.048 8.756 1.00 86.75 88 LYS A CA 1
ATOM 716 C C . LYS A 1 88 ? 1.041 6.945 8.489 1.00 86.75 88 LYS A C 1
ATOM 718 O O . LYS A 1 88 ? 0.412 6.007 8.974 1.00 86.75 88 LYS A O 1
ATOM 723 N N . THR A 1 89 ? 0.466 7.874 7.730 1.00 87.06 89 THR A N 1
ATOM 724 C CA . THR A 1 89 ? -0.970 7.917 7.408 1.00 87.06 89 THR A CA 1
ATOM 725 C C . THR A 1 89 ? -1.347 6.841 6.394 1.00 87.06 89 THR A C 1
ATOM 727 O O . THR A 1 89 ? -2.231 6.031 6.666 1.00 87.06 89 THR A O 1
ATOM 730 N N . VAL A 1 90 ? -0.622 6.752 5.277 1.00 89.19 90 VAL A N 1
ATOM 731 C CA . VAL A 1 90 ? -0.795 5.706 4.257 1.00 89.19 90 VAL A CA 1
ATOM 732 C C . VAL A 1 90 ? -0.603 4.323 4.874 1.00 89.19 90 VAL A C 1
ATOM 734 O O . VAL A 1 90 ? -1.410 3.428 4.644 1.00 89.19 90 VAL A O 1
ATOM 737 N N . ARG A 1 91 ? 0.385 4.156 5.760 1.00 88.50 91 ARG A N 1
ATOM 738 C CA . ARG A 1 91 ? 0.596 2.901 6.491 1.00 88.50 91 ARG A CA 1
ATOM 739 C C . ARG A 1 91 ? -0.600 2.510 7.354 1.00 88.50 91 ARG A C 1
ATOM 741 O O . ARG A 1 91 ? -0.996 1.347 7.333 1.00 88.50 91 ARG A O 1
ATOM 748 N N . LYS A 1 92 ? -1.195 3.462 8.083 1.00 87.62 92 LYS A N 1
ATOM 749 C CA . LYS A 1 92 ? -2.427 3.225 8.855 1.00 87.62 92 LYS A CA 1
ATOM 750 C C . LYS A 1 92 ? -3.590 2.845 7.940 1.00 87.62 92 LYS A C 1
ATOM 752 O O . LYS A 1 92 ? -4.320 1.914 8.261 1.00 87.62 92 LYS A O 1
ATOM 757 N N . ILE A 1 93 ? -3.743 3.519 6.799 1.00 87.88 93 ILE A N 1
ATOM 758 C CA . ILE A 1 93 ? -4.762 3.189 5.792 1.00 87.88 93 ILE A CA 1
ATOM 759 C C . ILE A 1 93 ? -4.578 1.747 5.295 1.00 87.88 93 ILE A C 1
ATOM 761 O O . ILE A 1 93 ? -5.509 0.948 5.377 1.00 87.88 93 ILE A O 1
ATOM 765 N N . MET A 1 94 ? -3.366 1.377 4.873 1.00 87.69 94 MET A N 1
ATOM 766 C CA . MET A 1 94 ? -3.049 0.013 4.433 1.00 87.69 94 MET A CA 1
ATOM 767 C C . MET A 1 94 ? -3.290 -1.022 5.541 1.00 87.69 94 MET A C 1
ATOM 769 O O . MET A 1 94 ? -3.810 -2.105 5.282 1.00 87.69 94 MET A O 1
ATOM 773 N N . GLU A 1 95 ? -2.951 -0.705 6.794 1.00 86.12 95 GLU A N 1
ATOM 774 C CA . GLU A 1 95 ? -3.213 -1.589 7.930 1.00 86.12 95 GLU A CA 1
ATOM 775 C C . GLU A 1 95 ? -4.712 -1.779 8.193 1.00 86.12 95 GLU A C 1
ATOM 777 O O . GLU A 1 95 ? -5.146 -2.894 8.487 1.00 86.12 95 GLU A O 1
ATOM 782 N N . ARG A 1 96 ? -5.521 -0.725 8.052 1.00 81.62 96 ARG A N 1
ATOM 783 C CA . ARG A 1 96 ? -6.980 -0.837 8.161 1.00 81.62 96 ARG A CA 1
ATOM 784 C C . ARG A 1 96 ? -7.579 -1.684 7.044 1.00 81.62 96 ARG A C 1
ATOM 786 O O . ARG A 1 96 ? -8.427 -2.522 7.353 1.00 81.62 96 ARG A O 1
ATOM 793 N N . ARG A 1 97 ? -7.101 -1.528 5.801 1.00 79.75 97 ARG A N 1
ATOM 794 C CA . ARG A 1 97 ? -7.491 -2.376 4.658 1.00 79.75 97 ARG A CA 1
ATOM 795 C C . ARG A 1 97 ? -7.180 -3.849 4.941 1.00 79.75 97 ARG A C 1
ATOM 797 O O . ARG A 1 97 ? -8.083 -4.669 4.846 1.00 79.75 97 ARG A O 1
ATOM 804 N N . ARG A 1 98 ? -5.969 -4.176 5.419 1.00 80.19 98 ARG A N 1
ATOM 805 C CA . ARG A 1 98 ? -5.587 -5.554 5.819 1.00 80.19 98 ARG A CA 1
ATOM 806 C C . ARG A 1 98 ? -6.470 -6.145 6.915 1.00 80.19 98 ARG A C 1
ATOM 808 O O . ARG A 1 98 ? -6.701 -7.344 6.954 1.00 80.19 98 ARG A O 1
ATOM 815 N N . ARG A 1 99 ? -6.945 -5.311 7.838 1.00 79.19 99 ARG A N 1
ATOM 816 C CA . ARG A 1 99 ? -7.855 -5.730 8.913 1.00 79.19 99 ARG A CA 1
ATOM 817 C C . ARG A 1 99 ? -9.326 -5.750 8.472 1.00 79.19 99 ARG A C 1
ATOM 819 O O . ARG A 1 99 ? -10.187 -5.903 9.337 1.00 79.19 99 ARG A O 1
ATOM 826 N N . HIS A 1 100 ? -9.608 -5.548 7.180 1.00 76.12 100 HIS A N 1
ATOM 827 C CA . HIS A 1 100 ? -10.952 -5.440 6.603 1.00 76.12 100 HIS A CA 1
ATOM 828 C C . HIS A 1 100 ? -11.850 -4.427 7.335 1.00 76.12 100 HIS A C 1
ATOM 830 O O . HIS A 1 100 ? -13.069 -4.573 7.413 1.00 76.12 100 HIS A O 1
ATOM 836 N N . LEU A 1 101 ? -11.246 -3.368 7.888 1.00 71.75 101 LEU A N 1
ATOM 837 C CA . LEU A 1 101 ? -11.977 -2.333 8.629 1.00 71.75 101 LEU A CA 1
ATOM 838 C C . LEU A 1 101 ? -12.752 -1.384 7.705 1.00 71.75 101 LEU A C 1
ATOM 840 O O . LEU A 1 101 ? -13.572 -0.617 8.193 1.00 71.75 101 LEU A O 1
ATOM 844 N N . GLU A 1 102 ? -12.503 -1.452 6.396 1.00 67.12 102 GLU A N 1
ATOM 845 C CA . GLU A 1 102 ? -13.156 -0.642 5.359 1.00 67.12 102 GLU A CA 1
ATOM 846 C C . GLU A 1 102 ? -14.191 -1.447 4.525 1.00 67.12 102 GLU A C 1
ATOM 848 O O . GLU A 1 102 ? -14.749 -0.895 3.582 1.00 67.12 102 GLU A O 1
ATOM 853 N N . CYS A 1 103 ? -14.437 -2.738 4.827 1.00 69.19 103 CYS A N 1
ATOM 854 C CA . CYS A 1 103 ? -15.289 -3.637 4.015 1.00 69.19 103 CYS A CA 1
ATOM 855 C C . CYS A 1 103 ? -16.710 -3.831 4.585 1.00 69.19 103 CYS A C 1
ATOM 857 O O . CYS A 1 103 ? -16.865 -3.939 5.795 1.00 69.19 103 CYS A O 1
ATOM 859 N N . ARG A 1 104 ? -17.743 -3.995 3.747 1.00 58.75 104 ARG A N 1
ATOM 860 C CA . ARG A 1 104 ? -19.121 -4.260 4.209 1.00 58.75 104 ARG A CA 1
ATOM 861 C C . ARG A 1 104 ? -19.358 -5.768 4.452 1.00 58.75 104 ARG A C 1
ATOM 863 O O . ARG A 1 104 ? -18.836 -6.582 3.692 1.00 58.75 104 ARG A O 1
ATOM 870 N N . PRO A 1 105 ? -20.128 -6.171 5.484 1.00 55.00 105 PRO A N 1
ATOM 871 C CA . PRO A 1 105 ? -20.557 -7.564 5.641 1.00 55.00 105 PRO A CA 1
ATOM 872 C C . PRO A 1 105 ? -21.618 -7.955 4.592 1.00 55.00 105 PRO A C 1
ATOM 874 O O . PRO A 1 105 ? -22.533 -7.170 4.333 1.00 55.00 105 PRO A O 1
ATOM 877 N N . GLY A 1 106 ? -21.514 -9.166 4.033 1.00 57.50 106 GLY A N 1
ATOM 878 C CA . GLY A 1 106 ? -22.489 -9.766 3.111 1.00 57.50 106 GLY A CA 1
ATOM 879 C C . GLY A 1 106 ? -22.526 -11.299 3.206 1.00 57.50 106 GLY A C 1
ATOM 880 O O . GLY A 1 106 ? -21.682 -11.906 3.874 1.00 57.50 106 GLY A O 1
ATOM 881 N N . ASP A 1 107 ? -23.509 -11.926 2.554 1.00 46.41 107 ASP A N 1
ATOM 882 C CA . ASP A 1 107 ? -23.642 -13.388 2.523 1.00 46.41 107 ASP A CA 1
ATOM 883 C C . ASP A 1 107 ? -22.492 -14.000 1.706 1.00 46.41 107 ASP A C 1
ATOM 885 O O . ASP A 1 107 ? -22.364 -13.761 0.507 1.00 46.41 107 ASP A O 1
ATOM 889 N N . GLY A 1 108 ? -21.610 -14.746 2.382 1.00 57.75 108 GLY A N 1
ATOM 890 C CA . GLY A 1 108 ? -20.412 -15.364 1.793 1.00 57.75 108 GLY A CA 1
ATOM 891 C C . GLY A 1 108 ? -19.067 -14.715 2.157 1.00 57.75 108 GLY A C 1
ATOM 892 O O . GLY A 1 108 ? -18.030 -15.237 1.756 1.00 57.75 108 GLY A O 1
ATOM 893 N N . GLY A 1 109 ? -19.040 -13.623 2.936 1.00 60.38 109 GLY A N 1
ATOM 894 C CA . GLY A 1 109 ? -17.799 -12.986 3.408 1.00 60.38 109 GLY A CA 1
ATOM 895 C C . GLY A 1 109 ? -17.811 -11.454 3.335 1.00 60.38 109 GLY A C 1
ATOM 896 O O . GLY A 1 109 ? -18.841 -10.834 3.084 1.00 60.38 109 GLY A O 1
ATOM 897 N N . CYS A 1 110 ? -16.661 -10.816 3.584 1.00 58.72 110 CYS A N 1
ATOM 898 C CA . CYS A 1 110 ? -16.522 -9.363 3.431 1.00 58.72 110 CYS A CA 1
ATOM 899 C C . CYS A 1 110 ? -16.388 -9.008 1.942 1.00 58.72 110 CYS A C 1
ATOM 901 O O . CYS A 1 110 ? -15.297 -9.120 1.380 1.00 58.72 110 CYS A O 1
ATOM 903 N N . THR A 1 111 ? -17.461 -8.548 1.303 1.00 55.09 111 THR A N 1
ATOM 904 C CA . THR A 1 111 ? -17.393 -7.979 -0.049 1.00 55.09 111 THR A CA 1
ATOM 905 C C . THR A 1 111 ? -16.674 -6.629 0.032 1.00 55.09 111 THR A C 1
ATOM 907 O O . THR A 1 111 ? -17.095 -5.716 0.749 1.00 55.09 111 THR A O 1
ATOM 910 N N . VAL A 1 112 ? -15.533 -6.500 -0.650 1.00 54.16 112 VAL A N 1
ATOM 911 C CA . VAL A 1 112 ? -14.709 -5.280 -0.645 1.00 54.16 112 VAL A CA 1
ATOM 912 C C . VAL A 1 112 ? -15.365 -4.223 -1.536 1.00 54.16 112 VAL A C 1
ATOM 914 O O . VAL A 1 112 ? -14.932 -3.995 -2.656 1.00 54.16 112 VAL A O 1
ATOM 917 N N . VAL A 1 113 ? -16.439 -3.594 -1.051 1.00 44.16 113 VAL A N 1
ATOM 918 C CA . VAL A 1 113 ? -17.057 -2.415 -1.673 1.00 44.16 113 VAL A CA 1
ATOM 919 C C . VAL A 1 113 ? -17.580 -1.476 -0.572 1.00 44.16 113 VAL A C 1
ATOM 921 O O . VAL A 1 113 ? -18.413 -1.857 0.246 1.00 44.16 113 VAL A O 1
ATOM 924 N N . LEU A 1 114 ? -17.029 -0.259 -0.554 1.00 39.56 114 LEU A N 1
ATOM 925 C CA . LEU A 1 114 ? -17.558 1.008 -0.028 1.00 39.56 114 LEU A CA 1
ATOM 926 C C . LEU A 1 114 ? -18.430 1.069 1.240 1.00 39.56 114 LEU A C 1
ATOM 928 O O . LEU A 1 114 ? -19.637 0.830 1.212 1.00 39.56 114 LEU A O 1
ATOM 932 N N . GLY A 1 115 ? -17.858 1.662 2.293 1.00 41.12 115 GLY A N 1
ATOM 933 C CA . GLY A 1 115 ? -18.621 2.550 3.182 1.00 41.12 115 GLY A CA 1
ATOM 934 C C . GLY A 1 115 ? -19.147 1.978 4.502 1.00 41.12 115 GLY A C 1
ATOM 935 O O . GLY A 1 115 ? -19.945 2.646 5.151 1.00 41.12 115 GLY A O 1
ATOM 936 N N . ALA A 1 116 ? -18.707 0.803 4.954 1.00 48.91 116 ALA A N 1
ATOM 937 C CA . ALA A 1 116 ? -18.934 0.334 6.330 1.00 48.91 116 ALA A CA 1
ATOM 938 C C . ALA A 1 116 ? -17.878 -0.712 6.720 1.00 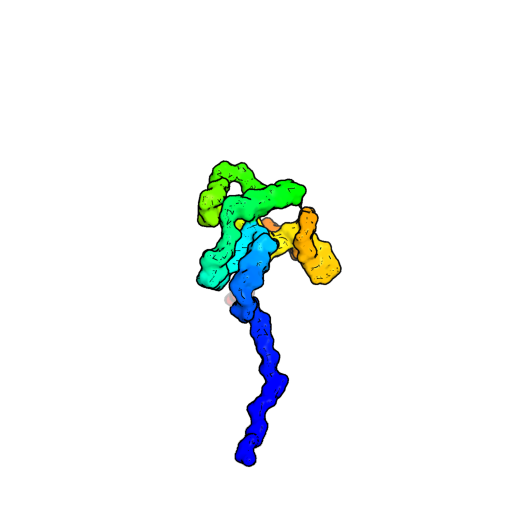48.91 116 ALA A C 1
ATOM 940 O O . ALA A 1 116 ? -17.219 -1.247 5.841 1.00 48.91 116 ALA A O 1
ATOM 941 N N . SER A 1 117 ? -17.682 -0.976 8.018 1.00 51.62 117 SER A N 1
ATOM 942 C CA . SER A 1 117 ? -16.617 -1.852 8.538 1.00 51.62 117 SER A CA 1
ATOM 943 C C . SER A 1 117 ? -17.034 -3.323 8.671 1.00 51.62 117 SER A C 1
ATOM 945 O O . SER A 1 117 ? -18.128 -3.592 9.168 1.00 51.62 117 SER A O 1
ATOM 947 N N . CYS A 1 118 ? -16.133 -4.277 8.392 1.00 51.69 118 CYS A N 1
ATOM 948 C CA . CYS A 1 118 ? -16.440 -5.718 8.445 1.00 51.69 118 CYS A CA 1
ATOM 949 C C . CYS A 1 118 ? -16.182 -6.329 9.827 1.00 51.69 118 CYS A C 1
ATOM 951 O O . CYS A 1 118 ? -15.997 -7.535 9.985 1.00 51.69 118 CYS A O 1
ATOM 953 N N . ARG A 1 119 ? -16.132 -5.494 10.867 1.00 54.94 119 ARG A N 1
ATOM 954 C CA . ARG A 1 119 ? -15.957 -5.962 12.236 1.00 54.94 119 ARG A CA 1
ATOM 955 C C . ARG A 1 119 ? -17.274 -5.929 12.994 1.00 54.94 119 ARG A C 1
ATOM 957 O O . ARG A 1 119 ? -17.830 -4.865 13.235 1.00 54.94 119 ARG A O 1
ATOM 964 N N . LYS A 1 120 ? -17.634 -7.078 13.569 1.00 52.69 120 LYS A N 1
ATOM 965 C CA . LYS A 1 120 ? -18.258 -7.122 14.897 1.00 52.69 120 LYS A CA 1
ATOM 966 C C . LYS A 1 120 ? -17.215 -6.659 15.936 1.00 52.69 120 LYS A C 1
ATOM 968 O O . LYS A 1 120 ? -16.665 -7.479 16.666 1.00 52.69 120 LYS A O 1
ATOM 973 N N . GLU A 1 121 ? -16.860 -5.369 16.001 1.00 52.25 121 GLU A N 1
ATOM 974 C CA . GLU A 1 121 ? -16.237 -4.839 17.230 1.00 52.25 121 GLU A CA 1
ATOM 975 C C . GLU A 1 121 ? -17.345 -4.721 18.268 1.00 52.25 121 GLU A C 1
ATOM 977 O O . GLU A 1 121 ? -17.909 -3.657 18.464 1.00 52.25 121 GLU A O 1
ATOM 982 N N . VAL A 1 122 ? -17.654 -5.832 18.941 1.00 55.84 122 VAL A N 1
ATOM 983 C CA . VAL A 1 122 ? -18.614 -5.851 20.060 1.00 55.84 122 VAL A CA 1
ATOM 984 C C . VAL A 1 122 ? -18.155 -4.914 21.192 1.00 55.84 122 VAL A C 1
ATOM 986 O O . VAL A 1 122 ? -18.953 -4.507 22.024 1.00 55.84 122 VAL A O 1
ATOM 989 N N . VAL A 1 123 ? -16.869 -4.531 21.216 1.00 56.31 123 VAL A N 1
ATOM 990 C CA . VAL A 1 123 ? -16.304 -3.646 22.238 1.00 56.31 123 VAL A CA 1
ATOM 991 C C . VAL A 1 123 ? -15.340 -2.627 21.612 1.00 56.31 123 VAL A C 1
ATOM 993 O O . VAL A 1 123 ? -14.290 -3.027 21.080 1.00 56.31 123 VAL A O 1
ATOM 996 N N . PRO A 1 124 ? -15.628 -1.320 21.719 1.00 58.19 124 PRO A N 1
ATOM 997 C CA . PRO A 1 124 ? -14.722 -0.262 21.294 1.00 58.19 124 PRO A CA 1
ATOM 998 C C . PRO A 1 124 ? -13.344 -0.360 21.964 1.00 58.19 124 PRO A C 1
ATOM 1000 O O . PRO A 1 124 ? -13.206 -0.807 23.105 1.00 58.19 124 PRO A O 1
ATOM 1003 N N . ARG A 1 125 ? -12.282 0.082 21.276 1.00 59.47 125 ARG A N 1
ATOM 1004 C CA . ARG A 1 125 ? -10.913 0.065 21.836 1.00 59.47 125 ARG A CA 1
ATOM 1005 C C . ARG A 1 125 ? -10.749 0.923 23.095 1.00 59.47 125 ARG A C 1
ATOM 1007 O O . ARG A 1 125 ? -9.932 0.556 23.934 1.00 59.47 125 ARG A O 1
ATOM 1014 N N . TRP A 1 126 ? -11.499 2.020 23.221 1.00 64.19 126 TRP A N 1
ATOM 1015 C CA . TRP A 1 126 ? -11.506 2.860 24.424 1.00 64.19 126 TRP A CA 1
ATOM 1016 C C . TRP A 1 126 ? -12.079 2.086 25.619 1.00 64.19 126 TRP A C 1
ATOM 1018 O O . TRP A 1 126 ? -11.406 1.948 26.635 1.00 64.19 126 TRP A O 1
ATOM 1028 N N . LEU A 1 127 ? -13.217 1.415 25.426 1.00 64.38 127 LEU A N 1
ATOM 1029 C CA . LEU A 1 127 ? -13.870 0.609 26.459 1.00 64.38 127 LEU A CA 1
ATOM 1030 C C . LEU A 1 127 ? -13.000 -0.578 26.914 1.00 64.38 127 LEU A C 1
ATOM 1032 O O . LEU A 1 127 ? -12.984 -0.949 28.082 1.00 64.38 127 LEU A O 1
ATOM 1036 N N . ARG A 1 128 ? -12.192 -1.140 26.007 1.00 58.00 128 ARG A N 1
ATOM 1037 C CA . ARG A 1 128 ? -11.233 -2.220 26.306 1.00 58.00 128 ARG A CA 1
ATOM 1038 C C . ARG A 1 128 ? -10.025 -1.789 27.147 1.00 58.00 128 ARG A C 1
ATOM 1040 O O . ARG A 1 128 ? -9.357 -2.659 27.712 1.00 58.00 128 ARG A O 1
ATOM 1047 N N . LYS A 1 129 ? -9.687 -0.496 27.146 1.00 59.31 129 LYS A N 1
ATOM 1048 C CA . LYS A 1 129 ? -8.656 0.081 28.021 1.00 59.31 129 LYS A CA 1
ATOM 1049 C C . LYS A 1 129 ? -9.249 0.402 29.389 1.00 59.31 129 LYS A C 1
ATOM 1051 O O . LYS A 1 129 ? -8.661 -0.008 30.382 1.00 59.31 129 LYS A O 1
ATOM 1056 N N . GLU A 1 130 ? -10.437 1.002 29.409 1.00 56.84 130 GLU A N 1
ATOM 1057 C CA . GLU A 1 130 ? -11.191 1.315 30.630 1.00 56.84 130 GLU A CA 1
ATOM 1058 C C . GLU A 1 130 ? -11.432 0.061 31.493 1.00 56.84 130 GLU A C 1
ATOM 1060 O O . GLU A 1 130 ? -11.033 0.002 32.652 1.00 56.84 130 GLU A O 1
ATOM 1065 N N . LEU A 1 131 ? -11.969 -1.009 30.887 1.00 57.22 131 LEU A N 1
ATOM 1066 C CA . LEU A 1 131 ? -12.274 -2.277 31.569 1.00 57.22 131 LEU A CA 1
ATOM 1067 C C . LEU A 1 131 ? -11.045 -2.981 32.158 1.00 57.22 131 LEU A C 1
ATOM 1069 O O . LEU A 1 131 ? -11.172 -3.782 33.081 1.00 57.22 131 LEU A O 1
ATOM 1073 N N . ARG A 1 132 ? -9.854 -2.729 31.604 1.00 57.62 132 ARG A N 1
ATOM 1074 C CA . ARG A 1 132 ? -8.615 -3.339 32.096 1.00 57.62 132 ARG A CA 1
ATOM 1075 C C . ARG A 1 132 ? -8.120 -2.631 33.357 1.00 57.62 132 ARG A C 1
ATOM 1077 O O . ARG A 1 132 ? -7.674 -3.319 34.261 1.00 57.62 132 ARG A O 1
ATOM 1084 N N . GLY A 1 133 ? -8.284 -1.307 33.433 1.00 57.84 133 GLY A N 1
ATOM 1085 C CA . GLY A 1 133 ? -7.963 -0.527 34.632 1.00 57.84 133 GLY A CA 1
ATOM 1086 C C . GLY A 1 133 ? -8.852 -0.889 35.823 1.00 57.84 133 GLY A C 1
ATOM 1087 O O . GLY A 1 133 ? -8.351 -1.132 36.912 1.00 57.84 133 GLY A O 1
ATOM 1088 N N . TRP A 1 134 ? -10.160 -1.047 35.598 1.00 58.97 134 TRP A N 1
ATOM 1089 C CA . TRP A 1 134 ? -11.110 -1.382 36.669 1.00 58.97 134 TRP A CA 1
ATOM 1090 C C . TRP A 1 134 ? -10.877 -2.775 37.270 1.00 58.97 134 TRP A C 1
ATOM 1092 O O . TRP A 1 134 ? -11.105 -2.998 38.456 1.00 58.97 134 TRP A O 1
ATOM 1102 N N . ARG A 1 135 ? -10.415 -3.733 36.458 1.00 61.84 135 ARG A N 1
ATOM 1103 C CA . ARG A 1 135 ? -10.157 -5.104 36.915 1.00 61.84 135 ARG A CA 1
ATOM 1104 C C . ARG A 1 135 ? -9.001 -5.176 37.911 1.00 61.84 135 ARG A C 1
ATOM 1106 O O . ARG A 1 135 ? -9.071 -5.957 38.856 1.00 61.84 135 ARG A O 1
ATOM 1113 N N . ASP A 1 136 ? -7.963 -4.377 37.695 1.00 65.12 136 ASP A N 1
ATOM 1114 C CA . ASP A 1 136 ? -6.774 -4.395 38.543 1.00 65.12 136 ASP A CA 1
ATOM 1115 C C . ASP A 1 136 ? -7.060 -3.721 39.899 1.00 65.12 136 ASP A C 1
ATOM 1117 O O . ASP A 1 136 ? -6.622 -4.224 40.932 1.00 65.12 136 ASP A O 1
ATOM 1121 N N . GLU A 1 137 ? -7.898 -2.679 39.937 1.00 71.00 137 GLU A N 1
ATOM 1122 C CA . GLU A 1 137 ? -8.325 -2.057 41.200 1.00 71.00 137 GLU A CA 1
ATOM 1123 C C . GLU A 1 137 ? -9.194 -2.988 42.058 1.00 71.00 137 GLU A C 1
ATOM 1125 O O . GLU A 1 137 ? -8.945 -3.142 43.255 1.00 71.00 137 GLU A O 1
ATOM 1130 N N . VAL A 1 138 ? -10.170 -3.681 41.461 1.00 80.62 138 VAL A N 1
ATOM 1131 C CA . VAL A 1 138 ? -11.038 -4.622 42.197 1.00 80.62 138 VAL A CA 1
ATOM 1132 C C . VAL A 1 138 ? -10.236 -5.781 42.801 1.00 80.62 138 VAL A C 1
ATOM 1134 O O . VAL A 1 138 ? -10.526 -6.212 43.918 1.00 80.62 138 VAL A O 1
ATOM 1137 N N . LEU A 1 139 ? -9.198 -6.262 42.107 1.00 80.81 139 LEU A N 1
ATOM 1138 C CA . LEU A 1 139 ? -8.298 -7.293 42.634 1.00 80.81 139 LEU A CA 1
ATOM 1139 C C . LEU A 1 139 ? -7.511 -6.804 43.858 1.00 80.81 139 LEU A C 1
ATOM 1141 O O . LEU A 1 139 ? -7.373 -7.553 44.825 1.00 80.81 139 LEU A O 1
ATOM 1145 N N . ILE A 1 140 ? -7.039 -5.554 43.849 1.00 85.38 140 ILE A N 1
ATOM 1146 C CA . ILE A 1 140 ? -6.304 -4.959 44.976 1.00 85.38 140 ILE A CA 1
ATOM 1147 C C . ILE A 1 140 ? -7.214 -4.831 46.204 1.00 85.38 140 ILE A C 1
ATOM 1149 O O . ILE A 1 140 ? -6.853 -5.298 47.287 1.00 85.38 140 ILE A O 1
ATOM 1153 N N . TYR A 1 141 ? -8.414 -4.263 46.043 1.00 88.56 141 TYR A N 1
ATOM 1154 C CA . TYR A 1 141 ? -9.370 -4.134 47.149 1.00 88.56 141 TYR A CA 1
ATOM 1155 C C . TYR A 1 141 ? -9.830 -5.497 47.685 1.00 88.56 141 TYR A C 1
ATOM 1157 O O . TYR A 1 141 ? -9.946 -5.673 48.899 1.00 88.56 141 TYR A O 1
ATOM 1165 N N . GLY A 1 142 ? -10.029 -6.483 46.803 1.00 88.88 142 GLY A N 1
ATOM 1166 C CA . GLY A 1 142 ? -10.362 -7.854 47.191 1.00 88.88 142 GLY A CA 1
ATOM 1167 C C . GLY A 1 142 ? -9.267 -8.519 48.032 1.00 88.88 142 GLY A C 1
ATOM 1168 O O . GLY A 1 142 ? -9.564 -9.102 49.075 1.00 88.88 142 GLY A O 1
ATOM 1169 N N . LEU A 1 143 ? -7.997 -8.388 47.632 1.00 90.00 143 LEU A N 1
ATOM 1170 C CA . LEU A 1 143 ? -6.860 -8.939 48.381 1.00 90.00 143 LEU A CA 1
ATOM 1171 C C . LEU A 1 143 ? -6.693 -8.286 49.760 1.00 90.00 143 LEU A C 1
ATOM 1173 O O . LEU A 1 143 ? -6.420 -8.989 50.734 1.00 90.00 143 LEU A O 1
ATOM 1177 N N . LEU A 1 144 ? -6.902 -6.970 49.866 1.00 92.38 144 LEU A N 1
ATOM 1178 C CA . LEU A 1 144 ? -6.843 -6.255 51.145 1.00 92.38 144 LEU A CA 1
ATOM 1179 C C . LEU A 1 144 ? -7.928 -6.723 52.122 1.00 92.38 144 LEU A C 1
ATOM 1181 O O . LEU A 1 144 ? -7.637 -6.930 53.300 1.00 92.38 144 LEU A O 1
ATOM 1185 N N . LEU A 1 145 ? -9.156 -6.937 51.639 1.00 93.56 145 LEU A N 1
ATOM 1186 C CA . LEU A 1 145 ? -10.258 -7.468 52.447 1.00 93.56 145 LEU A CA 1
ATOM 1187 C C . LEU A 1 145 ? -9.952 -8.874 52.967 1.00 93.56 145 LEU A C 1
ATOM 1189 O O . LEU A 1 145 ? -10.083 -9.129 54.163 1.00 93.56 145 LEU A O 1
ATOM 1193 N N . VAL A 1 146 ? -9.489 -9.770 52.090 1.00 93.44 146 VAL A N 1
ATOM 1194 C CA . VAL A 1 146 ? -9.100 -11.134 52.482 1.00 93.44 146 VAL A CA 1
ATOM 1195 C C . VAL A 1 146 ? -7.990 -11.092 53.529 1.00 93.44 146 VAL A C 1
ATOM 1197 O O . VAL A 1 146 ? -8.101 -11.740 54.570 1.00 93.44 146 VAL A O 1
ATOM 1200 N N . PHE A 1 147 ? -6.961 -10.272 53.317 1.00 94.62 147 PHE A N 1
ATOM 1201 C CA . PHE A 1 147 ? -5.878 -10.105 54.280 1.00 94.62 147 PHE A CA 1
ATOM 1202 C C . PHE A 1 147 ? -6.387 -9.634 55.650 1.00 94.62 147 PHE A C 1
ATOM 1204 O O . PHE A 1 147 ? -6.060 -10.239 56.669 1.00 94.62 147 PHE A O 1
ATOM 1211 N N . TRP A 1 148 ? -7.253 -8.617 55.685 1.00 93.94 148 TRP A N 1
ATOM 1212 C CA . TRP A 1 148 ? -7.856 -8.128 56.928 1.00 93.94 148 TRP A CA 1
ATOM 1213 C C . TRP A 1 148 ? -8.685 -9.196 57.644 1.00 93.94 148 TRP A C 1
ATOM 1215 O O . TRP A 1 148 ? -8.580 -9.338 58.863 1.00 93.94 148 TRP A O 1
ATOM 1225 N N . THR A 1 149 ? -9.468 -9.991 56.908 1.00 92.19 149 THR A N 1
ATOM 1226 C CA . THR A 1 149 ? -10.242 -11.089 57.509 1.00 92.19 149 THR A CA 1
ATOM 1227 C C . THR A 1 149 ? -9.349 -12.183 58.097 1.00 92.19 149 THR A C 1
ATOM 1229 O O . THR A 1 149 ? -9.652 -12.701 59.173 1.00 92.19 149 THR A O 1
ATOM 1232 N N . LEU A 1 150 ? -8.219 -12.493 57.453 1.00 93.31 150 LEU A N 1
ATOM 1233 C CA . LEU A 1 150 ? -7.241 -13.458 57.959 1.00 93.31 150 LEU A CA 1
ATOM 1234 C C . LEU A 1 150 ? -6.536 -12.946 59.218 1.00 93.31 150 LEU A C 1
ATOM 1236 O O . LEU A 1 150 ? -6.425 -13.689 60.192 1.00 93.31 150 LEU A O 1
ATOM 1240 N N . VAL A 1 151 ? -6.114 -11.678 59.233 1.00 92.81 151 VAL A N 1
ATOM 1241 C CA . VAL A 1 151 ? -5.510 -11.040 60.415 1.00 92.81 151 VAL A CA 1
ATOM 1242 C C . VAL A 1 151 ? -6.493 -11.039 61.582 1.00 92.81 151 VAL A C 1
ATOM 1244 O O . VAL A 1 151 ? -6.139 -11.442 62.687 1.00 92.81 151 VAL A O 1
ATOM 1247 N N . TRP A 1 152 ? -7.749 -10.663 61.337 1.00 91.44 152 TRP A N 1
ATOM 1248 C CA . TRP A 1 152 ? -8.796 -10.693 62.354 1.00 91.44 152 TRP A CA 1
ATOM 1249 C C . TRP A 1 152 ? -9.015 -12.101 62.922 1.00 91.44 152 TRP A C 1
ATOM 1251 O O . TRP A 1 152 ? -9.106 -12.280 64.138 1.00 91.44 152 TRP A O 1
ATOM 1261 N N . HIS A 1 153 ? -9.059 -13.118 62.058 1.00 91.50 153 HIS A N 1
ATOM 1262 C CA . HIS A 1 153 ? -9.208 -14.507 62.484 1.00 91.50 153 HIS A CA 1
ATOM 1263 C C . HIS A 1 153 ? -7.994 -14.998 63.290 1.00 91.50 153 HIS A C 1
ATOM 1265 O O . HIS A 1 153 ? -8.167 -15.687 64.294 1.00 91.50 153 HIS A O 1
ATOM 1271 N N . ALA A 1 154 ? -6.776 -14.613 62.901 1.00 90.50 154 ALA A N 1
ATOM 1272 C CA . ALA A 1 154 ? -5.551 -14.944 63.625 1.00 90.50 154 ALA A CA 1
ATOM 1273 C C . ALA A 1 154 ? -5.507 -14.295 65.017 1.00 90.50 154 ALA A C 1
ATOM 1275 O O . ALA A 1 154 ? -5.222 -14.977 65.996 1.00 90.50 154 ALA A O 1
ATOM 1276 N N . VAL A 1 155 ? -5.874 -13.013 65.131 1.00 90.38 155 VAL A N 1
ATOM 1277 C CA . VAL A 1 155 ? -5.987 -12.317 66.426 1.00 90.38 155 VAL A CA 1
ATOM 1278 C C . VAL A 1 155 ? -7.041 -12.987 67.307 1.00 90.38 155 VAL A C 1
ATOM 1280 O O . VAL A 1 155 ? -6.798 -13.229 68.485 1.00 90.38 155 VAL A O 1
ATOM 1283 N N . ARG A 1 156 ? -8.191 -13.362 66.736 1.00 87.75 156 ARG A N 1
ATOM 1284 C CA . ARG A 1 156 ? -9.244 -14.075 67.471 1.00 87.75 156 ARG A CA 1
ATOM 1285 C C . ARG A 1 156 ? -8.805 -15.463 67.946 1.00 87.75 156 ARG A C 1
ATOM 1287 O O . ARG A 1 156 ? -9.278 -15.901 68.989 1.00 87.75 156 ARG A O 1
ATOM 1294 N N . MET A 1 157 ? -7.938 -16.149 67.199 1.00 81.44 157 MET A N 1
ATOM 1295 C CA . MET A 1 157 ? -7.339 -17.411 67.643 1.00 81.44 157 MET A CA 1
ATOM 1296 C C . MET A 1 157 ? -6.245 -17.209 68.692 1.00 81.44 157 MET A C 1
ATOM 1298 O O . MET A 1 157 ? -6.090 -18.068 69.542 1.00 81.44 157 MET A O 1
ATOM 1302 N N . TYR A 1 158 ? -5.504 -16.101 68.649 1.00 81.88 158 TYR A N 1
ATOM 1303 C CA . TYR A 1 158 ? -4.425 -15.817 69.599 1.00 81.88 158 TYR A CA 1
ATOM 1304 C C . TYR A 1 158 ? -4.932 -15.328 70.967 1.00 81.88 158 TYR A C 1
ATOM 1306 O O . TYR A 1 158 ? -4.277 -15.521 71.984 1.00 81.88 158 TYR A O 1
ATOM 1314 N N . VAL A 1 159 ? -6.096 -14.674 70.997 1.00 76.19 159 VAL A N 1
ATOM 1315 C CA . VAL A 1 159 ? -6.740 -14.164 72.224 1.00 76.19 159 VAL A CA 1
ATOM 1316 C C . VAL A 1 159 ? -7.589 -15.241 72.930 1.00 76.19 159 VAL A C 1
ATOM 1318 O O . VAL A 1 159 ? -8.154 -14.984 73.991 1.00 76.19 159 VAL A O 1
ATOM 1321 N N . ARG A 1 160 ? -7.690 -16.446 72.361 1.00 55.72 160 ARG A N 1
ATOM 1322 C CA . ARG A 1 160 ? -8.443 -17.578 72.914 1.00 55.72 160 ARG A CA 1
ATOM 1323 C C . ARG A 1 160 ? -7.502 -18.665 73.409 1.00 55.72 160 ARG A C 1
ATOM 1325 O O . ARG A 1 160 ? -7.870 -19.297 74.420 1.00 55.72 160 ARG A O 1
#

InterPro domains:
  IPR001810 F-box domain [PF12937] (18-53)
  IPR001810 F-box domain [PS50181] (13-58)
  IPR036047 F-box-like domain superfamily [SSF81383] (7-55)

Secondary structure (DSSP, 8-state):
-------S-------GGGS-HHHHHHHHHTS-HHHHHHHHTT-HHHHHH----HHHHHHHHHHHHHTTPPP--STT--TT-HHHHS-HHHH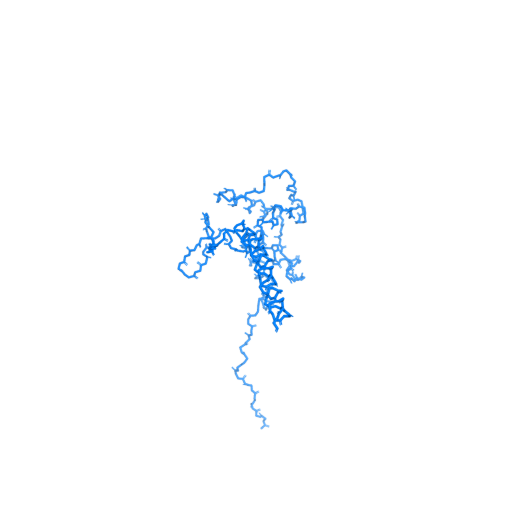HHHHHHHTTTTPEEETTEEE--SSS-----SS-HHHHHHHHHHHHHHHHHHHHHHHHHHHHHHHHHH--